Protein AF-A0A6G0VYC0-F1 (afdb_monomer_lite)

Foldseek 3Di:
DDDDDDDDPDPPDDDCVVVVVVVVVVDVVLVVVLQVVLCVCVVDPVSLVLLQVLCVVVVHDDDRQDHSDPPDPVSSVVNVVVCVSSVNSVVCSVVVD

Secondary structure (DSSP, 8-state):
----------TTSS-HHHHHHHHHTS-HHHHHHHHHHHHHHHT-HHHHHHHHHHHHHTT----PPPP--TT-HHHHHHHHHHHHHTHHHHHHHHHH-

Structure (mmCIF, N/CA/C/O backbone):
data_AF-A0A6G0VYC0-F1
#
_entry.id   AF-A0A6G0VYC0-F1
#
loop_
_atom_site.group_PDB
_atom_site.id
_atom_site.type_symbol
_atom_site.label_atom_id
_atom_site.label_alt_id
_atom_site.label_comp_id
_atom_site.label_asym_id
_atom_site.label_entity_id
_atom_site.label_seq_id
_atom_site.pdbx_PDB_ins_code
_atom_site.Cartn_x
_atom_site.Cartn_y
_atom_site.Cartn_z
_atom_site.occupancy
_atom_site.B_iso_or_equiv
_atom_site.auth_seq_id
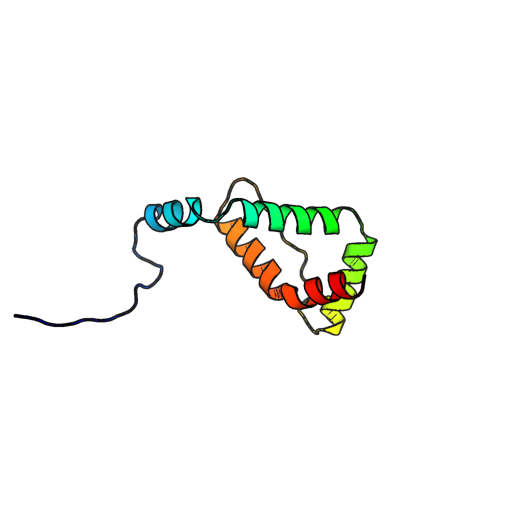_atom_site.auth_comp_id
_atom_site.auth_asym_id
_atom_site.auth_atom_id
_atom_site.pdbx_PDB_model_num
ATOM 1 N N . MET A 1 1 ? 9.373 -25.864 -43.419 1.00 35.28 1 MET A N 1
ATOM 2 C CA . MET A 1 1 ? 7.901 -25.857 -43.528 1.00 35.28 1 MET A CA 1
ATOM 3 C C . MET A 1 1 ? 7.344 -25.609 -42.141 1.00 35.28 1 MET A C 1
ATOM 5 O O . MET A 1 1 ? 7.798 -26.228 -41.189 1.00 35.28 1 MET A O 1
ATOM 9 N N . SER A 1 2 ? 6.491 -24.602 -42.051 1.00 44.56 2 SER A N 1
ATOM 10 C CA . SER A 1 2 ? 6.009 -23.913 -40.859 1.00 44.56 2 SER A CA 1
ATOM 11 C C . SER A 1 2 ? 5.424 -24.826 -39.782 1.00 44.56 2 SER A C 1
ATOM 13 O O . SER A 1 2 ? 4.700 -25.764 -40.110 1.00 44.56 2 SER A O 1
ATOM 15 N N . ARG A 1 3 ? 5.609 -24.470 -38.505 1.00 34.53 3 ARG A N 1
ATOM 16 C CA . ARG A 1 3 ? 4.569 -24.678 -37.491 1.00 34.53 3 ARG A CA 1
ATOM 17 C C . ARG A 1 3 ? 4.684 -23.668 -36.357 1.00 34.53 3 ARG A C 1
ATOM 19 O O . ARG A 1 3 ? 5.685 -23.585 -35.658 1.00 34.53 3 ARG A O 1
ATOM 26 N N . HIS A 1 4 ? 3.611 -22.901 -36.250 1.00 46.88 4 HIS A N 1
ATOM 27 C CA . HIS A 1 4 ? 3.225 -22.078 -35.125 1.00 46.88 4 HIS A CA 1
ATOM 28 C C . HIS A 1 4 ? 3.322 -22.864 -33.814 1.00 46.88 4 HIS A C 1
ATOM 30 O O . HIS A 1 4 ? 2.763 -23.953 -33.724 1.00 46.88 4 HIS A O 1
ATOM 36 N N . PHE A 1 5 ? 3.949 -22.273 -32.801 1.00 35.06 5 PHE A N 1
ATOM 37 C CA . PHE A 1 5 ? 3.654 -22.558 -31.401 1.00 35.06 5 PHE A CA 1
ATOM 38 C C . PHE A 1 5 ? 3.641 -21.226 -30.648 1.00 35.06 5 PHE A C 1
ATOM 40 O O . PHE A 1 5 ? 4.663 -20.722 -30.193 1.00 35.06 5 PHE A O 1
ATOM 47 N N . TYR A 1 6 ? 2.448 -20.634 -30.579 1.00 48.72 6 TYR A N 1
ATOM 48 C CA . TYR A 1 6 ? 2.048 -19.842 -29.422 1.00 48.72 6 TYR A CA 1
ATOM 49 C C . TYR A 1 6 ? 2.182 -20.753 -28.199 1.00 48.72 6 TYR A C 1
ATOM 51 O O . TYR A 1 6 ? 1.494 -21.768 -28.176 1.00 48.72 6 TYR A O 1
ATOM 59 N N . ASN A 1 7 ? 3.026 -20.425 -27.218 1.00 35.72 7 ASN A N 1
ATOM 60 C CA . ASN A 1 7 ? 2.674 -20.663 -25.817 1.00 35.72 7 ASN A CA 1
ATOM 61 C C . ASN A 1 7 ? 3.660 -20.001 -24.845 1.00 35.72 7 ASN A C 1
ATOM 63 O O . ASN A 1 7 ? 4.853 -20.285 -24.864 1.00 35.72 7 ASN A O 1
ATOM 67 N N . GLU A 1 8 ? 3.101 -19.145 -23.993 1.00 44.44 8 GLU A N 1
ATOM 68 C CA . GLU A 1 8 ? 3.434 -18.978 -22.574 1.00 44.44 8 GLU A CA 1
ATOM 69 C C . GLU A 1 8 ? 4.913 -18.925 -22.176 1.00 44.44 8 GLU A C 1
ATOM 71 O O . GLU A 1 8 ? 5.521 -19.908 -21.749 1.00 44.44 8 GLU A O 1
ATOM 76 N N . MET A 1 9 ? 5.474 -17.712 -22.190 1.00 34.75 9 MET A N 1
ATOM 77 C CA . MET A 1 9 ? 6.740 -17.442 -21.516 1.00 34.75 9 MET A CA 1
ATOM 78 C C . MET A 1 9 ? 6.516 -17.396 -19.999 1.00 34.75 9 MET A C 1
ATOM 80 O O . MET A 1 9 ? 6.292 -16.353 -19.388 1.00 34.75 9 MET A O 1
ATOM 84 N N . CYS A 1 10 ? 6.553 -18.591 -19.419 1.00 46.78 10 CYS A N 1
ATOM 85 C CA . CYS A 1 10 ? 6.651 -18.861 -17.997 1.00 46.78 10 CYS A CA 1
ATOM 86 C C . CYS A 1 10 ? 7.884 -18.155 -17.402 1.00 46.78 10 CYS A C 1
ATOM 88 O O . CYS A 1 10 ? 8.983 -18.209 -17.957 1.00 46.78 10 CYS A O 1
ATOM 90 N N . MET A 1 11 ? 7.702 -17.514 -16.246 1.00 47.12 11 MET A N 1
ATOM 91 C CA . MET A 1 11 ? 8.668 -16.667 -15.528 1.00 47.12 11 MET A CA 1
ATOM 92 C C . MET A 1 11 ? 9.966 -17.360 -15.053 1.00 47.12 11 MET A C 1
ATOM 94 O O . MET A 1 11 ? 10.680 -16.781 -14.239 1.00 47.12 11 MET A O 1
ATOM 98 N N . SER A 1 12 ? 10.310 -18.574 -15.498 1.00 46.50 12 SER A N 1
ATOM 99 C CA . SER A 1 12 ? 11.295 -19.394 -14.773 1.00 46.50 12 SER A CA 1
ATOM 100 C C . SER A 1 12 ? 12.562 -19.840 -15.519 1.00 46.50 12 SER A C 1
ATOM 102 O O . SER A 1 12 ? 13.323 -20.598 -14.925 1.00 46.50 12 SER A O 1
ATOM 104 N N . PHE A 1 13 ? 12.861 -19.398 -16.751 1.00 48.69 13 PHE A N 1
ATOM 105 C CA . PHE A 1 13 ? 14.074 -19.891 -17.453 1.00 48.69 13 PHE A CA 1
ATOM 106 C C . PHE A 1 13 ? 14.812 -18.896 -18.375 1.00 48.69 13 PHE A C 1
ATOM 108 O O . PHE A 1 13 ? 15.561 -19.304 -19.258 1.00 48.69 13 PHE A O 1
ATOM 115 N N . GLY A 1 14 ? 14.633 -17.585 -18.189 1.00 51.94 14 GLY A N 1
ATOM 116 C CA . GLY A 1 14 ? 15.493 -16.570 -18.819 1.00 51.94 14 GLY A CA 1
ATOM 117 C C . GLY A 1 14 ? 16.660 -16.186 -17.898 1.00 51.94 14 GLY A C 1
ATOM 118 O O . GLY A 1 14 ? 16.489 -16.236 -16.677 1.00 51.94 14 GLY A O 1
ATOM 119 N N . PRO A 1 15 ? 17.837 -15.778 -18.416 1.00 49.97 15 PRO A N 1
ATOM 120 C CA . PRO A 1 15 ? 18.901 -15.280 -17.555 1.00 49.97 15 PRO A CA 1
ATOM 121 C C . PRO A 1 15 ? 18.373 -14.079 -16.740 1.00 49.97 15 PRO A C 1
ATOM 123 O O . PRO A 1 15 ? 17.680 -13.221 -17.300 1.00 49.97 15 PRO A O 1
ATOM 126 N N . PRO A 1 16 ? 18.691 -13.976 -15.432 1.00 53.59 16 PRO A N 1
ATOM 127 C CA . PRO A 1 16 ? 18.167 -12.938 -14.528 1.00 53.59 16 PRO A CA 1
ATOM 128 C C . PRO A 1 16 ? 18.479 -11.500 -14.979 1.00 53.59 16 PRO A C 1
ATOM 130 O O . PRO A 1 16 ? 17.936 -10.540 -14.437 1.00 53.59 16 PRO A O 1
ATOM 133 N N . ILE A 1 17 ? 19.310 -11.349 -16.009 1.00 52.00 17 ILE A N 1
ATOM 134 C CA . ILE A 1 17 ? 19.612 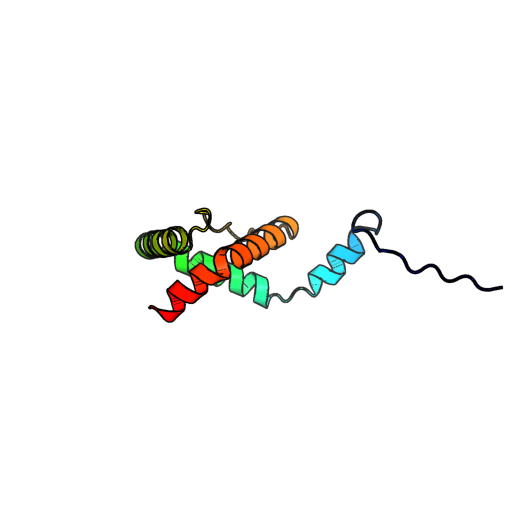-10.097 -16.695 1.00 52.00 17 ILE A CA 1
ATOM 135 C C . ILE A 1 17 ? 18.403 -9.503 -17.426 1.00 52.00 17 ILE A C 1
ATOM 137 O O . ILE A 1 17 ? 18.266 -8.293 -17.398 1.00 52.00 17 ILE A O 1
ATOM 141 N N . CYS A 1 18 ? 17.488 -10.287 -18.014 1.00 52.50 18 CYS A N 1
ATOM 142 C CA . CYS A 1 18 ? 16.319 -9.709 -18.700 1.00 52.50 18 CYS A CA 1
ATOM 143 C C . CYS A 1 18 ? 15.319 -9.116 -17.706 1.00 52.50 18 CYS A C 1
ATOM 145 O O . CYS A 1 18 ? 14.812 -8.016 -17.921 1.00 52.50 18 CYS A O 1
ATOM 147 N N . ALA A 1 19 ? 15.091 -9.808 -16.587 1.00 50.31 19 ALA A N 1
ATOM 148 C CA . ALA A 1 19 ? 14.317 -9.264 -15.478 1.00 50.31 19 ALA A CA 1
ATOM 149 C C . ALA A 1 19 ? 15.025 -8.043 -14.871 1.00 50.31 19 ALA A C 1
ATOM 151 O O . ALA A 1 19 ? 14.393 -7.019 -14.647 1.00 50.31 19 ALA A O 1
ATOM 152 N N . SER A 1 20 ? 16.348 -8.100 -14.681 1.00 53.88 20 SER A N 1
ATOM 153 C CA . SER A 1 20 ? 17.105 -6.964 -14.151 1.00 53.88 20 SER A CA 1
ATOM 154 C C . SER A 1 20 ? 17.104 -5.751 -15.086 1.00 53.88 20 SER A C 1
ATOM 156 O O . SER A 1 20 ? 17.026 -4.637 -14.584 1.00 53.88 20 SER A O 1
ATOM 158 N N . GLU A 1 21 ? 17.199 -5.926 -16.405 1.00 57.91 21 GLU A N 1
ATOM 159 C CA . GLU A 1 21 ? 17.264 -4.824 -17.377 1.00 57.91 21 GLU A CA 1
ATOM 160 C C . GLU A 1 21 ? 15.890 -4.183 -17.598 1.00 57.91 21 GLU A C 1
ATOM 162 O O . GLU A 1 21 ? 15.775 -2.960 -17.630 1.00 57.91 21 GLU A O 1
ATOM 167 N N . ALA A 1 22 ? 14.824 -4.988 -17.646 1.00 53.28 22 ALA A N 1
ATOM 168 C CA . ALA A 1 22 ? 13.453 -4.482 -17.636 1.00 53.28 22 ALA A CA 1
ATOM 169 C C . ALA A 1 22 ? 13.125 -3.768 -16.311 1.00 53.28 22 ALA A C 1
ATOM 171 O O . ALA A 1 22 ? 12.452 -2.740 -16.309 1.00 53.28 22 ALA A O 1
ATOM 172 N N . CYS A 1 23 ? 13.661 -4.248 -15.182 1.00 50.22 23 CYS A N 1
ATOM 173 C CA . CYS A 1 23 ? 13.517 -3.583 -13.888 1.00 50.22 23 CYS A CA 1
ATOM 174 C C . CYS A 1 23 ? 14.396 -2.330 -13.725 1.00 50.22 23 CYS A C 1
ATOM 176 O O . CYS A 1 23 ? 14.040 -1.474 -12.923 1.00 50.22 23 CYS A O 1
ATOM 178 N N . LYS A 1 24 ? 15.483 -2.153 -14.493 1.00 53.91 24 LYS A N 1
ATOM 179 C CA . LYS A 1 24 ? 16.217 -0.867 -14.559 1.00 53.91 24 LYS A CA 1
ATOM 180 C C . LYS A 1 24 ? 15.380 0.244 -15.199 1.00 53.91 24 LYS A C 1
ATOM 182 O O . LYS A 1 24 ? 15.606 1.415 -14.910 1.00 53.91 24 LYS A O 1
ATOM 187 N N . GLN A 1 25 ? 14.419 -0.136 -16.042 1.00 55.22 25 GLN A N 1
ATOM 188 C CA . GLN A 1 25 ? 13.428 0.756 -16.645 1.00 55.22 25 GLN A CA 1
ATOM 189 C C . GLN A 1 25 ? 12.175 0.918 -15.775 1.00 55.22 25 GLN A C 1
ATOM 191 O O . GLN A 1 25 ? 11.307 1.725 -16.111 1.00 55.22 25 GLN A O 1
ATOM 196 N N . LEU A 1 26 ? 12.063 0.184 -14.656 1.00 60.41 26 LEU A N 1
ATOM 197 C CA . LEU A 1 26 ? 11.010 0.437 -13.681 1.00 60.41 26 LEU A CA 1
ATOM 198 C C . LEU A 1 26 ? 11.251 1.850 -13.137 1.00 60.41 26 LEU A C 1
ATOM 200 O O . LEU A 1 26 ? 12.334 2.131 -12.615 1.00 60.41 26 LEU A O 1
ATOM 204 N N . PRO A 1 27 ? 10.303 2.776 -13.323 1.00 65.81 27 PRO A N 1
ATOM 205 C CA . PRO A 1 27 ? 10.594 4.181 -13.141 1.00 65.81 27 PRO A CA 1
ATOM 206 C C . PRO A 1 27 ? 10.960 4.421 -11.681 1.00 65.81 27 PRO A C 1
ATOM 208 O O . PRO A 1 27 ? 10.211 4.037 -10.783 1.00 65.81 27 PRO A O 1
ATOM 211 N N . ARG A 1 28 ? 12.081 5.112 -11.439 1.00 70.62 28 ARG A N 1
ATOM 212 C CA . ARG A 1 28 ? 12.475 5.603 -10.102 1.00 70.62 28 ARG A CA 1
ATOM 213 C C . ARG A 1 28 ? 11.316 6.287 -9.374 1.00 70.62 28 ARG A C 1
ATOM 215 O O . ARG A 1 28 ? 11.260 6.255 -8.155 1.00 70.62 28 ARG A O 1
ATOM 222 N N . ALA A 1 29 ? 10.373 6.850 -10.130 1.00 73.12 29 ALA A N 1
ATOM 223 C CA . ALA A 1 29 ? 9.124 7.402 -9.629 1.00 73.12 29 ALA A CA 1
ATOM 224 C C . ALA A 1 29 ? 8.314 6.421 -8.761 1.00 73.12 29 ALA A C 1
ATOM 226 O O . ALA A 1 29 ? 7.709 6.852 -7.789 1.00 73.12 29 ALA A O 1
ATOM 227 N N . LEU A 1 30 ? 8.306 5.118 -9.061 1.00 75.44 30 LEU A N 1
ATOM 228 C CA . LEU A 1 30 ? 7.582 4.123 -8.267 1.00 75.44 30 LEU A CA 1
ATOM 229 C C . LEU A 1 30 ? 8.292 3.826 -6.940 1.00 75.44 30 LEU A C 1
ATOM 231 O O . LEU A 1 30 ? 7.636 3.718 -5.905 1.00 75.44 30 LEU A O 1
ATOM 235 N N . GLU A 1 31 ? 9.626 3.740 -6.949 1.00 78.12 31 GLU A N 1
ATOM 236 C CA . GLU A 1 31 ? 10.410 3.669 -5.709 1.00 78.12 31 GLU A CA 1
ATOM 237 C C . GLU A 1 31 ? 10.216 4.916 -4.852 1.00 78.12 31 GLU A C 1
ATOM 239 O O . GLU A 1 31 ? 10.028 4.806 -3.640 1.00 78.12 31 GLU A O 1
ATOM 244 N N . ASP A 1 32 ? 10.255 6.088 -5.481 1.00 81.31 32 ASP A N 1
ATOM 245 C CA . ASP A 1 32 ? 10.083 7.372 -4.814 1.00 81.31 32 ASP A CA 1
ATOM 246 C C . ASP A 1 32 ? 8.675 7.494 -4.220 1.00 81.31 32 ASP A C 1
ATOM 248 O O . ASP A 1 32 ? 8.523 7.781 -3.036 1.00 81.31 32 ASP A O 1
ATOM 252 N N . MET A 1 33 ? 7.642 7.130 -4.984 1.00 83.44 33 MET A N 1
ATOM 253 C CA . MET A 1 33 ? 6.258 7.077 -4.516 1.00 83.44 33 MET A CA 1
ATOM 254 C C . MET A 1 33 ? 6.101 6.133 -3.319 1.00 83.44 33 MET A C 1
ATOM 256 O O . MET A 1 33 ? 5.558 6.533 -2.289 1.00 83.44 33 MET A O 1
ATOM 260 N N . ALA A 1 34 ? 6.609 4.900 -3.412 1.00 83.81 34 ALA A N 1
ATOM 261 C CA . ALA A 1 34 ? 6.544 3.937 -2.315 1.00 83.81 34 ALA A CA 1
ATOM 262 C C . ALA A 1 34 ? 7.274 4.449 -1.062 1.00 83.81 34 ALA A C 1
ATOM 264 O O . ALA A 1 34 ? 6.782 4.303 0.061 1.00 83.81 34 ALA A O 1
ATOM 265 N N . ARG A 1 35 ? 8.432 5.094 -1.246 1.00 84.88 35 ARG A N 1
ATOM 266 C CA . ARG A 1 35 ? 9.216 5.709 -0.170 1.00 84.88 35 ARG A CA 1
ATOM 267 C C . ARG A 1 35 ? 8.483 6.882 0.471 1.00 84.88 35 ARG A C 1
ATOM 269 O O . ARG A 1 35 ? 8.460 6.967 1.697 1.00 84.88 35 ARG A O 1
ATOM 276 N N . ASN A 1 36 ? 7.849 7.736 -0.324 1.00 86.44 36 ASN A N 1
ATOM 277 C CA . ASN A 1 36 ? 7.088 8.885 0.155 1.00 86.44 36 ASN A CA 1
ATOM 278 C C . ASN A 1 36 ? 5.859 8.450 0.951 1.00 86.44 36 ASN A C 1
ATOM 280 O O . ASN A 1 36 ? 5.677 8.920 2.073 1.00 86.44 36 ASN A O 1
ATOM 284 N N . ILE A 1 37 ? 5.076 7.494 0.439 1.00 85.75 37 ILE A N 1
ATOM 285 C CA . ILE A 1 37 ? 3.917 6.928 1.149 1.00 85.75 37 ILE A CA 1
ATOM 286 C C . ILE A 1 37 ? 4.362 6.318 2.482 1.00 85.75 37 ILE A C 1
ATOM 288 O O . ILE A 1 37 ? 3.798 6.624 3.535 1.00 85.75 37 ILE A O 1
ATOM 292 N N . PHE A 1 38 ? 5.414 5.493 2.459 1.00 86.75 38 PHE A N 1
ATOM 293 C CA . PHE A 1 38 ? 5.940 4.874 3.671 1.00 86.75 38 PHE A CA 1
ATOM 294 C C . PHE A 1 38 ? 6.411 5.920 4.691 1.00 86.75 38 PHE A C 1
ATOM 296 O O . PHE A 1 38 ? 6.056 5.831 5.864 1.00 86.75 38 PHE A O 1
ATOM 303 N N . ASN A 1 39 ? 7.180 6.925 4.267 1.00 87.31 39 ASN A N 1
ATOM 304 C CA . ASN A 1 39 ? 7.686 7.976 5.151 1.00 87.31 39 ASN A CA 1
ATOM 305 C C . ASN A 1 39 ? 6.559 8.841 5.727 1.00 87.31 39 ASN A C 1
ATOM 307 O O . ASN A 1 39 ? 6.584 9.167 6.914 1.00 87.31 39 ASN A O 1
ATOM 311 N N . PHE A 1 40 ? 5.555 9.172 4.914 1.00 87.81 40 PHE A N 1
ATOM 312 C CA . PHE A 1 40 ? 4.394 9.958 5.323 1.00 87.81 40 PHE A CA 1
ATOM 313 C C . PHE A 1 40 ? 3.558 9.260 6.403 1.00 87.81 40 PHE A C 1
ATOM 315 O O . PHE A 1 40 ? 3.063 9.917 7.321 1.00 87.81 40 PHE A O 1
ATOM 322 N N . LEU A 1 41 ? 3.410 7.937 6.309 1.00 85.00 41 LEU A N 1
ATOM 323 C CA . LEU A 1 41 ? 2.697 7.133 7.303 1.00 85.00 41 LEU A CA 1
ATOM 324 C C . LEU A 1 41 ? 3.582 6.821 8.515 1.00 85.00 41 LEU A C 1
ATOM 326 O O . LEU A 1 41 ? 3.118 6.831 9.653 1.00 85.00 41 LEU A O 1
ATOM 330 N N . LYS A 1 42 ? 4.882 6.589 8.307 1.00 84.69 42 LYS A N 1
ATOM 331 C CA . LYS A 1 42 ? 5.841 6.356 9.393 1.00 84.69 42 LYS A CA 1
ATOM 332 C C . LYS A 1 42 ? 5.974 7.567 10.317 1.00 84.69 42 LYS A C 1
ATOM 334 O O . LYS A 1 42 ? 6.176 7.377 11.513 1.00 84.69 42 LYS A O 1
ATOM 339 N N . SER A 1 43 ? 5.866 8.784 9.786 1.00 88.06 43 SER A N 1
ATOM 340 C CA . SER A 1 43 ? 6.085 10.019 10.548 1.00 88.06 43 SER A CA 1
ATOM 341 C C . SER A 1 43 ? 5.066 10.260 11.665 1.00 88.06 43 SER A C 1
ATOM 343 O O . SER A 1 43 ? 5.334 11.062 12.555 1.00 88.06 43 SER A O 1
ATOM 345 N N . SER A 1 44 ? 3.921 9.569 11.659 1.00 89.06 44 SER A N 1
ATOM 346 C CA . SER A 1 44 ? 2.884 9.747 12.672 1.00 89.06 44 SER A CA 1
ATOM 347 C C . SER A 1 44 ? 2.211 8.431 13.049 1.00 89.06 44 SER A C 1
ATOM 349 O O . SER A 1 44 ? 1.617 7.741 12.220 1.00 89.06 44 SER A O 1
ATOM 351 N N . SER A 1 45 ? 2.239 8.115 14.344 1.00 85.19 45 SER A N 1
ATOM 352 C CA . SER A 1 45 ? 1.497 6.989 14.919 1.00 85.19 45 SER A CA 1
ATOM 353 C C . SER A 1 45 ? -0.018 7.143 14.749 1.00 85.19 45 SER A C 1
ATOM 355 O O . SER A 1 45 ? -0.704 6.142 14.548 1.00 85.19 45 SER A O 1
ATOM 357 N N . LYS A 1 46 ? -0.532 8.384 14.753 1.00 89.19 46 LYS A N 1
ATOM 358 C CA . LYS A 1 46 ? -1.945 8.688 14.481 1.00 89.19 46 LYS A CA 1
ATOM 359 C C . LYS A 1 46 ? -2.343 8.226 13.078 1.00 89.19 46 LYS A C 1
ATOM 361 O O . LYS A 1 46 ? -3.292 7.465 12.943 1.00 89.19 46 LYS A O 1
ATOM 366 N N . ARG A 1 47 ? -1.553 8.585 12.061 1.00 87.62 47 ARG A N 1
ATOM 367 C CA . ARG A 1 47 ? -1.818 8.212 10.659 1.00 87.62 47 ARG A CA 1
ATOM 368 C C . ARG A 1 47 ? -1.814 6.699 10.442 1.00 87.62 47 ARG A C 1
ATOM 370 O O . ARG A 1 47 ? -2.615 6.173 9.678 1.00 87.62 47 ARG A O 1
ATOM 377 N N . GLN A 1 48 ? -0.941 5.975 11.144 1.00 87.12 48 GLN A N 1
ATOM 378 C CA . GLN A 1 48 ? -0.936 4.506 11.109 1.00 87.12 48 GLN A CA 1
ATOM 379 C C . GLN A 1 48 ? -2.192 3.904 11.745 1.00 87.12 48 GLN A C 1
ATOM 381 O O . GLN A 1 48 ? -2.697 2.893 11.257 1.00 87.12 48 GLN A O 1
ATOM 386 N N . ALA A 1 49 ? -2.684 4.501 12.834 1.00 88.19 49 ALA A N 1
ATOM 387 C CA . ALA A 1 49 ? -3.913 4.064 13.482 1.00 88.19 49 ALA A CA 1
ATOM 388 C C . ALA A 1 49 ? -5.141 4.329 12.596 1.00 88.19 49 ALA A C 1
ATOM 390 O O . ALA A 1 49 ? -5.954 3.425 12.425 1.00 88.19 49 ALA A O 1
ATOM 391 N N . GLU A 1 50 ? -5.227 5.507 11.975 1.00 88.50 50 GLU A N 1
ATOM 392 C CA . GLU A 1 50 ? -6.289 5.865 11.022 1.00 88.50 50 GLU A CA 1
ATOM 393 C C . GLU A 1 50 ? -6.295 4.913 9.819 1.00 88.50 50 GLU A C 1
ATOM 395 O 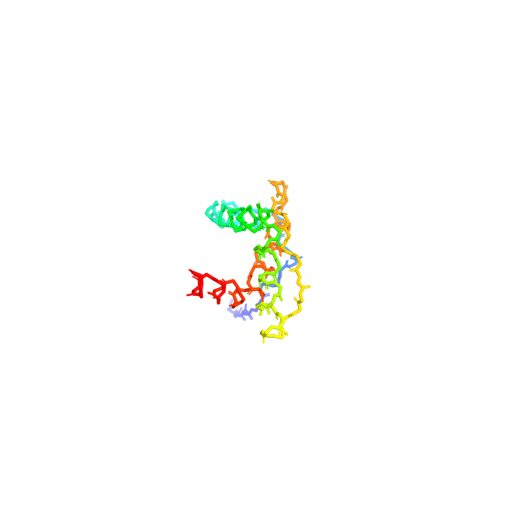O . GLU A 1 50 ? -7.317 4.302 9.515 1.00 88.50 50 GLU A O 1
ATOM 400 N N . LEU A 1 51 ? -5.137 4.668 9.191 1.00 85.94 51 LEU A N 1
ATOM 401 C CA . LEU A 1 51 ? -5.038 3.709 8.085 1.00 85.94 51 LEU A CA 1
ATOM 402 C C . LEU A 1 51 ? -5.499 2.304 8.500 1.00 85.94 51 LEU A C 1
ATOM 404 O O . LEU A 1 51 ? -6.168 1.615 7.732 1.00 85.94 51 LEU A O 1
ATOM 408 N N . LYS A 1 52 ? -5.187 1.874 9.729 1.00 86.44 52 LYS A N 1
ATOM 409 C CA . LYS A 1 52 ? -5.663 0.592 10.261 1.00 86.44 52 LYS A CA 1
ATOM 410 C C . LYS A 1 52 ? -7.189 0.564 10.403 1.00 86.44 52 LYS A C 1
ATOM 412 O O . LYS A 1 52 ? -7.786 -0.476 10.138 1.00 86.44 52 LYS A O 1
ATOM 417 N N . GLN A 1 53 ? -7.822 1.674 10.786 1.00 88.12 53 GLN A N 1
ATOM 418 C CA . GLN A 1 53 ? -9.284 1.773 10.832 1.00 88.12 53 GLN A CA 1
ATOM 419 C C . GLN A 1 53 ? -9.892 1.628 9.435 1.00 88.12 53 GLN A C 1
ATOM 421 O O . GLN A 1 53 ? -10.823 0.845 9.271 1.00 88.12 53 GLN A O 1
ATOM 426 N N . PHE A 1 54 ? -9.315 2.275 8.418 1.00 86.06 54 PHE A N 1
ATOM 427 C CA . PHE A 1 54 ? -9.756 2.117 7.027 1.00 86.06 54 PHE A CA 1
ATOM 428 C C . PHE A 1 54 ? -9.547 0.694 6.491 1.00 86.06 54 PHE A C 1
ATOM 430 O O . PHE A 1 54 ? -10.417 0.158 5.810 1.00 86.06 54 PHE A O 1
ATOM 437 N N . GLN A 1 55 ? -8.434 0.042 6.839 1.00 85.81 55 GLN A N 1
ATOM 438 C CA . GLN A 1 55 ? -8.204 -1.369 6.505 1.00 85.81 55 GLN A CA 1
ATOM 439 C C . GLN A 1 55 ? -9.272 -2.275 7.129 1.00 85.81 55 GLN A C 1
ATOM 441 O O . GLN A 1 55 ? -9.813 -3.137 6.444 1.00 85.81 55 GLN A O 1
ATOM 446 N N . MET A 1 56 ? -9.612 -2.058 8.404 1.00 86.88 56 MET A N 1
ATOM 447 C CA . MET A 1 56 ? -10.675 -2.807 9.083 1.00 86.88 56 MET A CA 1
ATOM 448 C C . MET A 1 56 ? -12.055 -2.522 8.479 1.00 86.88 56 MET A C 1
ATOM 450 O O . MET A 1 56 ? -12.836 -3.452 8.304 1.00 86.88 56 MET A O 1
ATOM 454 N N . PHE A 1 57 ? -12.337 -1.266 8.126 1.00 87.00 57 PHE A N 1
ATOM 455 C CA . PHE A 1 57 ? -13.588 -0.855 7.487 1.00 87.00 57 PHE A CA 1
ATOM 456 C C . PHE A 1 57 ? -13.797 -1.540 6.130 1.00 87.00 57 PHE A C 1
ATOM 458 O O . PHE A 1 57 ? -14.884 -2.031 5.845 1.00 87.00 57 PHE A O 1
ATOM 465 N N . LEU A 1 58 ? -12.738 -1.644 5.322 1.00 84.81 58 LEU A N 1
ATOM 466 C CA . LEU A 1 58 ? -12.760 -2.334 4.028 1.00 84.81 58 LEU A CA 1
ATOM 467 C C . LEU A 1 58 ? -12.589 -3.860 4.143 1.00 84.81 58 LEU A C 1
ATOM 469 O O . LEU A 1 58 ? -12.464 -4.540 3.127 1.00 84.81 58 LEU A O 1
ATOM 473 N N . ASN A 1 59 ? -12.562 -4.405 5.365 1.00 84.19 59 ASN A N 1
ATOM 474 C CA . ASN A 1 59 ? -12.299 -5.818 5.654 1.00 84.19 59 ASN A CA 1
ATOM 475 C C . ASN A 1 59 ? -10.998 -6.347 5.006 1.00 84.19 59 ASN A C 1
ATOM 477 O O . ASN A 1 59 ? -10.868 -7.529 4.680 1.00 84.19 59 ASN A O 1
ATOM 481 N N . LEU A 1 60 ? -10.022 -5.457 4.812 1.00 83.50 60 LEU A N 1
ATOM 482 C CA . LEU A 1 60 ? -8.696 -5.788 4.314 1.00 83.50 60 LEU A CA 1
ATOM 483 C C . LEU A 1 60 ? -7.852 -6.333 5.462 1.00 83.50 60 LEU A C 1
ATOM 485 O O . LEU A 1 60 ? -7.919 -5.864 6.601 1.00 83.50 60 LEU A O 1
ATOM 489 N N . LYS A 1 61 ? -6.994 -7.310 5.160 1.00 80.06 61 LYS A N 1
ATOM 490 C CA . LYS A 1 61 ? -6.080 -7.855 6.164 1.00 80.06 61 LYS A CA 1
ATOM 491 C C . LYS A 1 61 ? -5.123 -6.747 6.627 1.00 80.06 61 LYS A C 1
ATOM 493 O O . LYS A 1 61 ? -4.385 -6.203 5.798 1.00 80.06 61 LYS A O 1
ATOM 498 N N . PRO A 1 62 ? -5.090 -6.412 7.931 1.00 74.88 62 PRO A N 1
ATOM 499 C CA . PRO A 1 62 ? -4.252 -5.330 8.411 1.00 74.88 62 PRO A CA 1
ATOM 500 C C . PRO A 1 62 ? -2.785 -5.717 8.245 1.00 74.88 62 PRO A C 1
ATOM 502 O O . PRO A 1 62 ? -2.270 -6.626 8.904 1.00 74.88 62 PRO A O 1
ATOM 505 N N . HIS A 1 63 ? -2.103 -5.019 7.343 1.00 76.19 63 HIS A N 1
ATOM 506 C CA . HIS A 1 63 ? -0.683 -5.205 7.093 1.00 76.19 63 HIS A CA 1
ATOM 507 C C . HIS A 1 63 ? 0.058 -3.898 7.328 1.00 76.19 63 HIS A C 1
ATOM 509 O O . HIS A 1 63 ? -0.382 -2.824 6.920 1.00 76.19 63 HIS A O 1
ATOM 515 N N . LYS A 1 64 ? 1.222 -3.998 7.972 1.00 73.06 64 LYS A N 1
ATOM 516 C CA . LYS A 1 64 ? 2.176 -2.893 7.984 1.00 73.06 64 LYS A CA 1
ATOM 517 C C . LYS A 1 64 ? 2.768 -2.763 6.585 1.00 73.06 64 LYS A C 1
ATOM 519 O O . LYS A 1 64 ? 3.132 -3.773 5.976 1.00 73.06 64 LYS A O 1
ATOM 524 N N . LEU A 1 65 ? 2.886 -1.528 6.107 1.00 79.31 65 LEU A N 1
ATOM 525 C CA . LEU A 1 65 ? 3.644 -1.256 4.895 1.00 79.31 65 LEU A CA 1
ATOM 526 C C . LEU A 1 65 ? 5.094 -1.692 5.095 1.00 79.3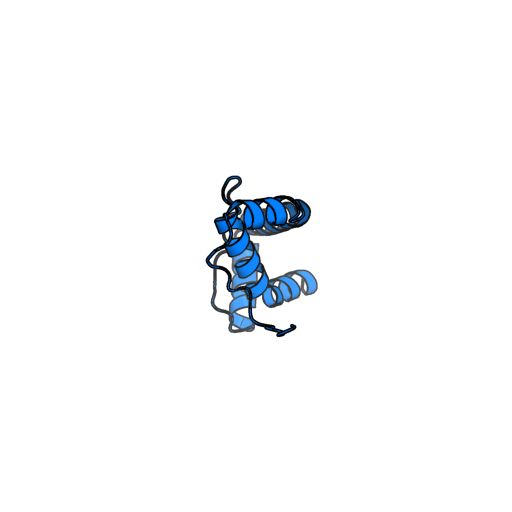1 65 LEU A C 1
ATOM 528 O O . LEU A 1 65 ? 5.697 -1.471 6.149 1.00 79.31 65 LEU A O 1
ATOM 532 N N . LEU A 1 66 ? 5.633 -2.343 4.071 1.00 77.44 66 LEU A N 1
ATOM 533 C CA . LEU A 1 66 ? 7.021 -2.770 4.054 1.00 77.44 66 LEU A CA 1
ATOM 534 C C . LEU A 1 66 ? 7.910 -1.554 3.790 1.00 77.44 66 LEU A C 1
ATOM 536 O O . LEU A 1 66 ? 7.593 -0.711 2.954 1.00 77.44 66 LEU A O 1
ATOM 540 N N . HIS A 1 67 ? 9.034 -1.469 4.499 1.00 76.50 67 HIS A N 1
ATOM 541 C CA . HIS A 1 67 ? 10.024 -0.437 4.222 1.00 76.50 67 HIS A CA 1
ATOM 542 C C . HIS A 1 67 ? 10.694 -0.727 2.868 1.00 76.50 67 HIS A C 1
ATOM 544 O O . HIS A 1 67 ? 11.247 -1.820 2.703 1.00 76.50 67 HIS A O 1
ATOM 550 N N . PRO A 1 68 ? 10.706 0.226 1.919 1.00 70.00 68 PRO A N 1
ATOM 551 C CA . PRO A 1 68 ? 11.441 0.062 0.673 1.00 70.00 68 PRO A CA 1
ATOM 552 C C . PRO A 1 68 ? 12.954 0.069 0.946 1.00 70.00 68 PRO A C 1
ATOM 554 O O . PRO A 1 68 ? 13.593 1.121 1.079 1.00 70.00 68 PRO A O 1
ATOM 557 N N . SER A 1 69 ? 13.541 -1.129 1.058 1.00 66.44 69 SER A N 1
ATOM 558 C CA . SER A 1 69 ? 14.990 -1.312 1.183 1.00 66.44 69 SER A CA 1
ATOM 559 C C . SER A 1 69 ? 15.680 -0.885 -0.111 1.00 66.44 69 SER A C 1
ATOM 561 O O . SER A 1 69 ? 15.341 -1.405 -1.170 1.00 66.44 69 SER A O 1
ATOM 563 N N . GLN A 1 70 ? 16.672 0.003 -0.014 1.00 56.78 70 GLN A N 1
ATOM 564 C CA . GLN A 1 70 ? 17.380 0.595 -1.161 1.00 56.78 70 GLN A CA 1
ATOM 565 C C . GLN A 1 70 ? 18.096 -0.416 -2.082 1.00 56.78 70 GLN A C 1
ATOM 567 O O . GLN A 1 70 ? 18.477 -0.049 -3.184 1.00 56.78 70 GLN A O 1
ATOM 572 N N . THR A 1 71 ? 18.317 -1.667 -1.658 1.00 51.97 71 THR A N 1
ATOM 573 C CA . THR A 1 71 ? 19.281 -2.572 -2.316 1.00 51.97 71 THR A CA 1
ATOM 574 C C . THR A 1 71 ? 18.719 -3.884 -2.869 1.00 51.97 71 THR A C 1
ATOM 576 O O . THR A 1 71 ? 19.502 -4.694 -3.362 1.00 51.97 71 THR A O 1
ATOM 579 N N . ARG A 1 72 ? 17.401 -4.147 -2.841 1.00 60.19 72 ARG A N 1
ATOM 580 C CA . ARG A 1 72 ? 16.853 -5.398 -3.415 1.00 60.19 72 ARG A CA 1
ATOM 581 C C . ARG A 1 72 ? 15.529 -5.189 -4.147 1.00 60.19 72 ARG A C 1
ATOM 583 O O . ARG A 1 72 ? 14.495 -4.961 -3.534 1.00 60.19 72 ARG A O 1
ATOM 590 N N . TRP A 1 73 ? 15.562 -5.371 -5.463 1.00 64.56 73 TRP A N 1
ATOM 591 C CA . TRP A 1 73 ? 14.410 -5.319 -6.370 1.00 64.56 73 TRP A CA 1
ATOM 592 C C . TRP A 1 73 ? 13.285 -6.306 -5.999 1.00 64.56 73 TRP A C 1
ATOM 594 O O . TRP A 1 73 ? 12.112 -5.956 -6.089 1.00 64.56 73 TRP A O 1
ATOM 604 N N . LEU A 1 74 ? 13.624 -7.501 -5.494 1.00 59.34 74 LEU A N 1
ATOM 605 C CA . LEU A 1 74 ? 12.647 -8.460 -4.952 1.00 59.34 74 LEU A CA 1
ATOM 606 C C . LEU A 1 74 ? 11.832 -7.851 -3.804 1.00 59.34 74 LEU A C 1
ATOM 608 O O . LEU A 1 74 ? 10.627 -8.073 -3.707 1.00 59.34 74 LEU A O 1
ATOM 612 N N . SER A 1 75 ? 12.479 -7.045 -2.958 1.00 67.06 75 SER A N 1
ATOM 613 C CA . SER A 1 75 ? 11.803 -6.331 -1.877 1.00 67.06 75 SER A CA 1
ATOM 614 C C . SER A 1 75 ? 10.900 -5.225 -2.417 1.00 67.06 75 SER A C 1
ATOM 616 O O . SER A 1 75 ? 9.837 -4.997 -1.852 1.00 67.06 75 SER A O 1
ATOM 618 N N . LEU A 1 76 ? 11.280 -4.559 -3.513 1.00 72.69 76 LEU A N 1
ATOM 619 C CA . LEU A 1 76 ? 10.454 -3.520 -4.129 1.00 72.69 76 LEU A CA 1
ATOM 620 C C . LEU A 1 76 ? 9.167 -4.094 -4.724 1.00 72.69 76 LEU A C 1
ATOM 622 O O . LEU A 1 76 ? 8.104 -3.530 -4.496 1.00 72.69 76 LEU A O 1
ATOM 626 N N . ILE A 1 77 ? 9.239 -5.231 -5.422 1.00 75.31 77 ILE A N 1
ATOM 627 C CA . ILE A 1 77 ? 8.044 -5.905 -5.950 1.00 75.31 77 ILE A CA 1
ATOM 628 C C . ILE A 1 77 ? 7.093 -6.252 -4.800 1.00 75.31 77 ILE A C 1
ATOM 630 O O . ILE A 1 77 ? 5.911 -5.939 -4.869 1.00 75.31 77 ILE A O 1
ATOM 634 N N . ALA A 1 78 ? 7.609 -6.809 -3.699 1.00 77.44 78 ALA A N 1
ATOM 635 C CA . ALA A 1 78 ? 6.798 -7.100 -2.518 1.00 77.44 78 ALA A CA 1
ATOM 636 C C . ALA A 1 78 ? 6.188 -5.835 -1.879 1.00 77.44 78 ALA A C 1
ATOM 638 O O . ALA A 1 78 ? 5.042 -5.862 -1.432 1.00 77.44 78 ALA A O 1
ATOM 639 N N . VAL A 1 79 ? 6.928 -4.720 -1.848 1.00 80.81 79 VAL A N 1
ATOM 640 C CA . VAL A 1 79 ? 6.436 -3.419 -1.358 1.00 80.81 79 VAL A CA 1
ATOM 641 C C . VAL A 1 79 ? 5.317 -2.888 -2.256 1.00 80.81 79 VAL A C 1
ATOM 643 O O . VAL A 1 79 ? 4.269 -2.504 -1.745 1.00 80.81 79 VAL A O 1
ATOM 646 N N . VAL A 1 80 ? 5.506 -2.895 -3.577 1.00 80.12 80 VAL A N 1
ATOM 647 C CA . VAL A 1 80 ? 4.512 -2.416 -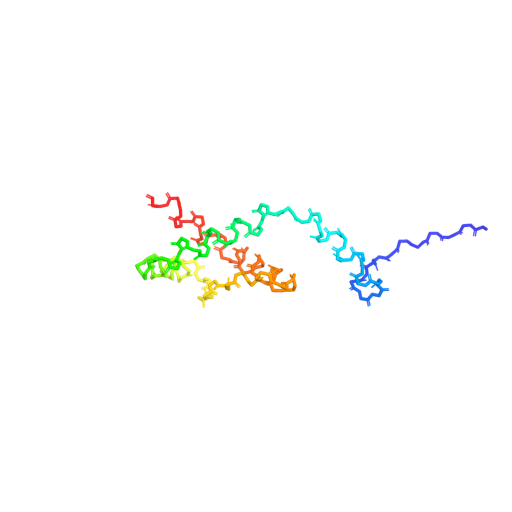4.550 1.00 80.12 80 VAL A CA 1
ATOM 648 C C . VAL A 1 80 ? 3.260 -3.283 -4.512 1.00 80.12 80 VAL A C 1
ATOM 650 O O . VAL A 1 80 ? 2.163 -2.742 -4.421 1.00 80.12 80 VAL A O 1
ATOM 653 N N . SER A 1 81 ? 3.404 -4.610 -4.490 1.00 82.31 81 SER A N 1
ATOM 654 C CA . SER A 1 81 ? 2.266 -5.518 -4.330 1.00 82.31 81 SER A CA 1
ATOM 655 C C . SER A 1 81 ? 1.490 -5.216 -3.050 1.00 82.31 81 SER A C 1
ATOM 657 O O . SER A 1 81 ? 0.270 -5.117 -3.093 1.00 82.31 81 SER A O 1
ATOM 659 N N . ARG A 1 82 ? 2.178 -4.961 -1.928 1.00 84.06 82 ARG A N 1
ATOM 660 C CA . ARG A 1 82 ? 1.522 -4.597 -0.665 1.00 84.06 82 ARG A CA 1
ATOM 661 C C . ARG A 1 82 ? 0.794 -3.251 -0.736 1.00 84.06 82 ARG A C 1
ATOM 663 O O . ARG A 1 82 ? -0.261 -3.102 -0.126 1.00 84.06 82 ARG A O 1
ATOM 670 N N . ILE A 1 83 ? 1.346 -2.276 -1.458 1.00 84.06 83 ILE A N 1
ATOM 671 C CA . ILE A 1 83 ? 0.686 -0.985 -1.700 1.00 84.06 83 ILE A CA 1
ATOM 672 C C . ILE A 1 83 ? -0.573 -1.184 -2.549 1.00 84.06 83 ILE A C 1
ATOM 674 O O . ILE A 1 83 ? -1.597 -0.591 -2.232 1.00 84.06 83 ILE A O 1
ATOM 678 N N . LEU A 1 84 ? -0.519 -2.038 -3.576 1.00 82.81 84 LEU A N 1
ATOM 679 C CA . LEU A 1 84 ? -1.671 -2.362 -4.422 1.00 82.81 84 LEU A CA 1
ATOM 680 C C . LEU A 1 84 ? -2.775 -3.081 -3.635 1.00 82.81 84 LEU A C 1
ATOM 682 O O . LEU A 1 84 ? -3.933 -2.696 -3.745 1.00 82.81 84 LEU A O 1
ATOM 686 N N . GLU A 1 85 ? -2.425 -4.048 -2.780 1.00 84.62 85 GLU A N 1
ATOM 687 C CA . GLU A 1 85 ? -3.380 -4.716 -1.876 1.00 84.62 85 GLU A CA 1
ATOM 688 C C . GLU A 1 85 ? -4.086 -3.732 -0.927 1.00 84.62 85 GLU A C 1
ATOM 690 O O . GLU A 1 85 ? -5.218 -3.964 -0.511 1.00 84.62 85 GLU A O 1
ATOM 695 N N . GLN A 1 86 ? -3.412 -2.643 -0.552 1.00 83.88 86 GLN A N 1
ATOM 696 C CA . GLN A 1 86 ? -3.940 -1.618 0.353 1.00 83.88 86 GLN A CA 1
ATOM 697 C C . GLN A 1 86 ? -4.420 -0.359 -0.371 1.00 83.88 86 GLN A C 1
ATOM 699 O O . GLN A 1 86 ? -4.768 0.624 0.289 1.00 83.88 86 GLN A O 1
ATOM 704 N N . TRP A 1 87 ? -4.449 -0.362 -1.703 1.00 84.12 87 TRP A N 1
ATOM 705 C CA . TRP A 1 87 ? -4.659 0.847 -2.491 1.00 84.12 87 TRP A CA 1
ATOM 706 C C . TRP A 1 87 ? -6.016 1.488 -2.226 1.00 84.12 87 TRP A C 1
ATOM 708 O O . TRP A 1 87 ? -6.091 2.706 -2.089 1.00 84.12 87 TRP A O 1
ATOM 718 N N . ASP A 1 88 ? -7.065 0.684 -2.051 1.00 84.44 88 ASP A N 1
ATOM 719 C CA . ASP A 1 88 ? -8.398 1.191 -1.725 1.00 84.44 88 ASP A CA 1
ATOM 720 C C . ASP A 1 88 ? -8.433 1.859 -0.345 1.00 84.44 88 ASP A C 1
ATOM 722 O O . ASP A 1 88 ? -9.003 2.939 -0.202 1.00 84.44 88 ASP A O 1
ATOM 726 N N . SER A 1 89 ? -7.737 1.296 0.652 1.00 85.00 89 SER A N 1
ATOM 727 C CA . SER A 1 89 ? -7.613 1.927 1.976 1.00 85.00 89 SER A CA 1
ATOM 728 C C . SER A 1 89 ? -6.799 3.219 1.943 1.00 85.00 89 SER A C 1
ATOM 730 O O . SER A 1 89 ? -7.156 4.182 2.617 1.00 85.00 89 SER A O 1
ATOM 732 N N . LEU A 1 90 ? -5.738 3.267 1.130 1.00 85.19 90 LEU A N 1
ATOM 733 C CA . LEU A 1 90 ? -4.927 4.467 0.938 1.00 85.19 90 LEU A CA 1
ATOM 734 C C . LEU A 1 90 ? -5.721 5.551 0.203 1.00 85.19 90 LEU A C 1
ATOM 736 O O . LEU A 1 90 ? -5.694 6.703 0.622 1.00 85.19 90 LEU A O 1
ATOM 740 N N . LYS A 1 91 ? -6.465 5.196 -0.852 1.00 86.88 91 LYS A N 1
ATOM 741 C CA . LYS A 1 91 ? -7.345 6.137 -1.552 1.00 86.88 91 LYS A CA 1
ATOM 742 C C . LYS A 1 91 ? -8.393 6.720 -0.622 1.00 86.88 91 LYS A C 1
ATOM 744 O O . LYS A 1 91 ? -8.573 7.932 -0.642 1.00 86.88 91 LYS A O 1
ATOM 749 N N . LEU A 1 92 ? -9.071 5.881 0.166 1.00 85.44 92 LEU A N 1
ATOM 750 C CA . LEU A 1 92 ? -10.095 6.357 1.094 1.00 85.44 92 LEU A CA 1
ATOM 751 C C . LEU A 1 92 ? -9.477 7.331 2.100 1.00 85.44 92 LEU A C 1
ATOM 753 O O . LEU A 1 92 ? -9.970 8.440 2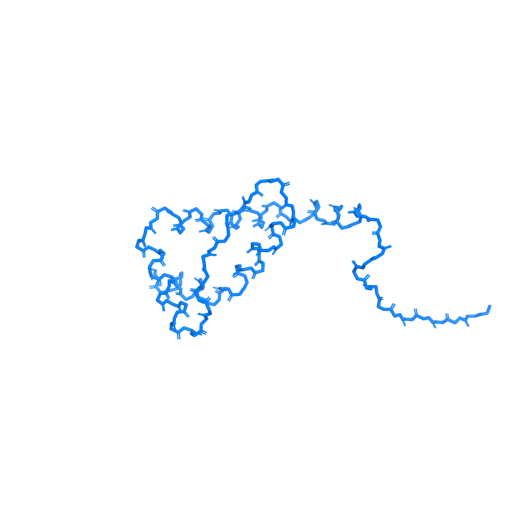.246 1.00 85.44 92 LEU A O 1
ATOM 757 N N . TYR A 1 93 ? -8.337 6.957 2.687 1.00 85.44 93 TYR A N 1
ATOM 758 C CA . TYR A 1 93 ? -7.593 7.797 3.622 1.00 85.44 93 TYR A CA 1
ATOM 759 C C . TYR A 1 93 ? -7.239 9.173 3.031 1.00 85.44 93 TYR A C 1
ATOM 761 O O . TYR A 1 93 ? -7.480 10.191 3.668 1.00 85.44 93 TYR A O 1
ATOM 769 N N . PHE A 1 94 ? -6.703 9.222 1.806 1.00 82.81 94 PHE A N 1
ATOM 770 C CA . PHE A 1 94 ? -6.317 10.482 1.151 1.00 82.81 94 PHE A CA 1
ATOM 771 C C . PHE A 1 94 ? -7.485 11.276 0.546 1.00 82.81 94 PHE A C 1
ATOM 773 O O . PHE A 1 94 ? -7.281 12.422 0.170 1.00 82.81 94 PHE A O 1
ATOM 780 N N . THR A 1 95 ? -8.667 10.675 0.392 1.00 84.62 95 THR A N 1
ATOM 781 C CA . THR A 1 95 ? -9.868 11.367 -0.115 1.00 84.62 95 THR A CA 1
ATOM 782 C C . THR A 1 95 ? -10.717 11.924 1.029 1.00 84.62 95 THR A C 1
ATOM 784 O O . THR A 1 95 ? -11.398 12.926 0.848 1.00 84.62 95 THR A O 1
ATOM 787 N N . ASP A 1 96 ? -10.692 11.262 2.188 1.00 75.25 96 ASP A N 1
ATOM 788 C CA . ASP A 1 96 ? -11.430 11.646 3.398 1.00 75.25 96 ASP A CA 1
ATOM 789 C C . ASP A 1 96 ? -10.687 12.695 4.252 1.00 75.25 96 ASP A C 1
ATOM 791 O O . ASP A 1 96 ? -11.320 13.423 5.014 1.00 75.25 96 ASP A O 1
ATOM 795 N N . THR A 1 97 ? -9.357 12.793 4.106 1.00 55.72 97 THR A N 1
ATOM 796 C CA . THR A 1 97 ? -8.500 13.783 4.795 1.00 55.72 97 THR A CA 1
ATOM 797 C C . THR A 1 97 ? -8.319 15.050 3.967 1.00 55.72 97 THR A C 1
ATOM 799 O O . THR A 1 97 ? -8.376 16.151 4.561 1.00 55.72 97 THR A O 1
#

Organism: Aphis craccivora (NCBI:txid307492)

Sequence (97 aa):
MSRHFYNEMCMSFGPPICASEACKQLPRALEDMARNIFNFLKSSSKRQAELKQFQMFLNLKPHKLLHPSQTRWLSLIAVVSRILEQWDSLKLYFTDT

pLDDT: mean 71.37, std 16.53, range [34.53, 89.19]

Radius of gyration: 18.15 Å; chains: 1; bounding box: 33×40×58 Å